Protein AF-A0A699WYX4-F1 (afdb_monomer_lite)

Secondary structure (DSSP, 8-state):
-HHHHHHHHHHHHHHHHHHHHHHHHHHHH-THHHHHHHHHHHHHHHHHHHT--SHHHHHHHHHHHHHHHHHHHHHHHHHHHHHS-GGG---

Foldseek 3Di:
DVLVVLLVVLLQVLLVVLLVVLVVCCVPPDQPVLLVVLVVLLVVLVVQCVPDPDSVSNSVSSSSNSSSVSNCVNSVVVVVCVVDDPVPPDD

Sequence (91 aa):
SSEQELVTSLTSGGALVGAVVAGLIADKHGRKMPIWLACVVFVIGTVLQTAAYHLPQFAVGRFVVGLGVGSAAMVVPLYISELAPAKYRGR

Radius of gyration: 15.17 Å; chains: 1; bounding box: 40×21×45 Å

pLDDT: mean 78.1, std 9.27, range [47.72, 90.0]

Organism: Tanacetum cinerariifolium (NCBI:txid118510)

InterPro domains:
  IPR005828 Major facilitator, sugar transporter-like [PF00083] (3-91)
  IPR005829 Sugar transporter, conserved site [PS00217] (64-89)
  IPR020846 Major facilitator superfamily domain [PS50850] (1-91)
  IPR036259 MFS transporter superfamily [G3DSA:1.20.1250.20] (1-91)
  IPR036259 MFS transporter superfamily [SSF103473] (4-91)
  IPR050814 Myo-inositol Transporter [PTHR48020] (2-91)

Structure (mmCIF, N/CA/C/O backbone):
data_AF-A0A699WYX4-F1
#
_entry.id   AF-A0A699WYX4-F1
#
loop_
_atom_site.group_PDB
_atom_site.id
_atom_site.type_symbol
_atom_site.label_atom_id
_atom_site.label_alt_id
_atom_site.label_comp_id
_atom_site.label_asym_id
_atom_site.label_entity_id
_atom_site.label_seq_id
_atom_site.pdbx_PDB_ins_code
_atom_site.Cartn_x
_atom_site.Cartn_y
_atom_site.Cartn_z
_atom_site.occupancy
_atom_site.B_iso_or_equiv
_atom_site.auth_seq_id
_atom_site.auth_comp_id
_atom_site.auth_asym_id
_atom_site.auth_atom_id
_atom_site.pdbx_PDB_model_num
ATOM 1 N N . SER A 1 1 ? 22.608 -5.263 -7.210 1.00 61.12 1 SER A N 1
ATOM 2 C CA . SER A 1 1 ? 22.148 -4.609 -5.968 1.00 61.12 1 SER A CA 1
ATOM 3 C C . SER A 1 1 ? 21.273 -3.400 -6.269 1.00 61.12 1 SER A C 1
ATOM 5 O O . SER A 1 1 ? 20.103 -3.419 -5.915 1.00 61.12 1 SER A O 1
ATOM 7 N N . SER A 1 2 ? 21.760 -2.413 -7.032 1.00 74.44 2 SER A N 1
ATOM 8 C CA . SER A 1 2 ? 21.062 -1.131 -7.250 1.00 74.44 2 SER A CA 1
ATOM 9 C C . SER A 1 2 ? 19.657 -1.223 -7.870 1.00 74.44 2 SER A C 1
ATOM 11 O O . SER A 1 2 ? 18.770 -0.469 -7.486 1.00 74.44 2 SER A O 1
ATOM 13 N N . GLU A 1 3 ? 19.402 -2.156 -8.792 1.00 76.06 3 GLU A N 1
ATOM 14 C CA . GLU A 1 3 ? 18.076 -2.285 -9.427 1.00 76.06 3 GLU A CA 1
ATOM 15 C C . GLU A 1 3 ? 16.998 -2.795 -8.456 1.00 76.06 3 GLU A C 1
ATOM 17 O O . GLU A 1 3 ? 15.861 -2.328 -8.477 1.00 76.06 3 GLU A O 1
ATOM 22 N N . GLN A 1 4 ? 17.355 -3.711 -7.553 1.00 77.56 4 GLN A N 1
ATOM 23 C CA . GLN A 1 4 ? 16.438 -4.221 -6.528 1.00 77.56 4 GLN A CA 1
ATOM 24 C C . GLN A 1 4 ? 16.139 -3.156 -5.468 1.00 77.56 4 GLN A C 1
ATOM 26 O O . GLN A 1 4 ? 15.006 -3.052 -4.994 1.00 77.56 4 GLN A O 1
ATOM 31 N N . GLU A 1 5 ? 17.133 -2.333 -5.132 1.00 82.94 5 GLU A N 1
ATOM 32 C CA . GLU A 1 5 ? 16.988 -1.196 -4.219 1.00 82.94 5 GLU A CA 1
ATOM 33 C C . GLU A 1 5 ? 16.052 -0.129 -4.801 1.00 82.94 5 GLU A C 1
ATOM 35 O O . GLU A 1 5 ? 15.142 0.323 -4.107 1.00 82.94 5 GLU A O 1
ATOM 40 N N . LEU A 1 6 ? 16.193 0.203 -6.092 1.00 83.00 6 LEU A N 1
ATOM 41 C CA . LEU A 1 6 ? 15.290 1.126 -6.792 1.00 83.00 6 LEU A CA 1
ATOM 42 C C . LEU A 1 6 ? 13.842 0.625 -6.780 1.00 83.00 6 LEU A C 1
ATOM 44 O O . LEU A 1 6 ? 12.922 1.368 -6.437 1.00 83.00 6 LEU A O 1
ATOM 48 N N . VAL A 1 7 ? 13.633 -0.653 -7.097 1.00 82.50 7 VAL A N 1
ATOM 49 C CA . VAL A 1 7 ? 12.301 -1.275 -7.094 1.00 82.50 7 VAL A CA 1
ATOM 50 C C . VAL A 1 7 ? 11.693 -1.287 -5.685 1.00 82.50 7 VAL A C 1
ATOM 52 O O . VAL A 1 7 ? 10.496 -1.037 -5.516 1.00 82.50 7 VAL A O 1
ATOM 55 N N . THR A 1 8 ? 12.503 -1.540 -4.659 1.00 82.94 8 THR A N 1
ATOM 56 C CA . THR A 1 8 ? 12.051 -1.553 -3.260 1.00 82.94 8 THR A CA 1
ATOM 57 C C . THR A 1 8 ? 11.719 -0.145 -2.767 1.00 82.94 8 THR A C 1
ATOM 59 O O . THR A 1 8 ? 10.679 0.048 -2.141 1.00 82.94 8 THR A O 1
ATOM 62 N N . SER A 1 9 ? 12.529 0.856 -3.122 1.00 86.25 9 SER A N 1
ATOM 63 C CA . SER A 1 9 ? 12.264 2.269 -2.828 1.00 86.25 9 SER A CA 1
ATOM 64 C C . SER A 1 9 ? 10.953 2.743 -3.462 1.00 86.25 9 SER A C 1
ATOM 66 O O . SER A 1 9 ? 10.119 3.330 -2.770 1.00 86.25 9 SER A O 1
ATOM 68 N N . LEU A 1 10 ? 10.705 2.392 -4.734 1.00 85.50 10 LEU A N 1
ATOM 69 C CA . LEU A 1 10 ? 9.415 2.653 -5.383 1.00 85.50 10 LEU A CA 1
ATOM 70 C C . LEU A 1 10 ? 8.264 1.962 -4.650 1.00 85.50 10 LEU A C 1
ATOM 72 O O . LEU A 1 10 ? 7.224 2.575 -4.440 1.00 85.50 10 LEU A O 1
ATOM 76 N N . THR A 1 11 ? 8.437 0.705 -4.243 1.00 86.12 11 THR A N 1
ATOM 77 C CA . THR A 1 11 ? 7.389 -0.037 -3.522 1.00 86.12 11 THR A CA 1
ATOM 78 C C . THR A 1 11 ? 7.036 0.653 -2.203 1.00 86.12 11 THR A C 1
ATOM 80 O O . THR A 1 11 ? 5.858 0.857 -1.919 1.00 86.12 11 THR A O 1
ATOM 83 N N . SER A 1 12 ? 8.039 1.071 -1.426 1.00 84.38 12 SER A N 1
ATOM 84 C CA . SER A 1 12 ? 7.844 1.810 -0.173 1.00 84.38 12 SER A CA 1
ATOM 85 C C . SER A 1 12 ? 7.204 3.181 -0.400 1.00 84.38 12 SER A C 1
ATOM 87 O O . SER A 1 12 ? 6.299 3.564 0.339 1.00 84.38 12 SER A O 1
ATOM 89 N N . GLY A 1 13 ? 7.611 3.903 -1.450 1.00 88.44 13 GLY A N 1
ATOM 90 C CA . GLY A 1 13 ? 6.976 5.160 -1.851 1.00 88.44 13 GLY A CA 1
ATOM 91 C C . GLY A 1 13 ? 5.505 4.970 -2.232 1.00 88.44 13 GLY A C 1
ATOM 92 O O . GLY A 1 13 ? 4.641 5.706 -1.759 1.00 88.44 13 GLY A O 1
ATOM 93 N N . GLY A 1 14 ? 5.203 3.931 -3.015 1.00 85.50 14 GLY A N 1
ATOM 94 C CA . GLY A 1 14 ? 3.838 3.539 -3.359 1.00 85.50 14 GLY A CA 1
ATOM 95 C C . GLY A 1 14 ? 3.025 3.154 -2.125 1.00 85.50 14 GLY A C 1
ATOM 96 O O . GLY A 1 14 ? 1.890 3.585 -1.982 1.00 85.50 14 GLY A O 1
ATOM 97 N N . ALA A 1 15 ? 3.608 2.425 -1.175 1.00 85.75 15 ALA A N 1
ATOM 98 C CA . ALA A 1 15 ? 2.932 2.069 0.070 1.00 85.75 15 ALA A CA 1
ATOM 99 C C . ALA A 1 15 ? 2.582 3.291 0.929 1.00 85.75 15 ALA A C 1
ATOM 101 O O . ALA A 1 15 ? 1.464 3.371 1.437 1.00 85.75 15 ALA A O 1
ATOM 102 N N . LEU A 1 16 ? 3.486 4.270 1.042 1.00 86.25 16 LEU A N 1
ATOM 103 C CA . LEU A 1 16 ? 3.220 5.517 1.765 1.00 86.25 16 LEU A CA 1
ATOM 104 C C . LEU A 1 16 ? 2.075 6.306 1.127 1.00 86.25 16 LEU A C 1
ATOM 106 O O . LEU A 1 16 ? 1.127 6.687 1.812 1.00 86.25 16 LEU A O 1
ATOM 110 N N . VAL A 1 17 ? 2.128 6.507 -0.191 1.00 87.25 17 VAL A N 1
ATOM 111 C CA . VAL A 1 17 ? 1.069 7.222 -0.918 1.00 87.25 17 VAL A CA 1
ATOM 112 C C . VAL A 1 17 ? -0.258 6.467 -0.810 1.00 87.25 17 VAL A C 1
ATOM 114 O O . VAL A 1 17 ? -1.297 7.073 -0.554 1.00 87.25 17 VAL A O 1
ATOM 117 N N . GLY A 1 18 ? -0.224 5.140 -0.931 1.00 82.88 18 GLY A N 1
ATOM 118 C CA . GLY A 1 18 ? -1.399 4.277 -0.843 1.00 82.88 18 GLY A CA 1
ATOM 119 C C . GLY A 1 18 ? -2.054 4.327 0.529 1.00 82.88 18 GLY A C 1
ATOM 120 O O . GLY A 1 18 ? -3.275 4.416 0.617 1.00 82.88 18 GLY A O 1
ATOM 121 N N . ALA A 1 19 ? -1.254 4.342 1.597 1.00 81.88 19 ALA A N 1
ATOM 122 C CA . ALA A 1 19 ? -1.743 4.472 2.964 1.00 81.88 19 ALA A CA 1
ATOM 123 C C . ALA A 1 19 ? -2.408 5.836 3.214 1.00 81.88 19 ALA A C 1
ATOM 125 O O . ALA A 1 19 ? -3.487 5.889 3.804 1.00 81.88 19 ALA A O 1
ATOM 126 N N . VAL A 1 20 ? -1.817 6.933 2.723 1.00 83.81 20 VAL A N 1
ATOM 127 C CA . VAL A 1 20 ? -2.386 8.288 2.868 1.00 83.81 20 VAL A CA 1
ATOM 128 C C . VAL A 1 20 ? -3.705 8.414 2.105 1.00 83.81 20 VAL A C 1
ATOM 130 O O . VAL A 1 20 ? -4.707 8.864 2.661 1.00 83.81 20 VAL A O 1
ATOM 133 N N . VAL A 1 21 ? -3.731 7.979 0.842 1.00 80.75 21 VAL A N 1
ATOM 134 C CA . VAL A 1 21 ? -4.936 8.020 0.001 1.00 80.75 21 VAL A CA 1
ATOM 135 C C . VAL A 1 21 ? -6.045 7.152 0.598 1.00 80.75 21 VAL A C 1
ATOM 137 O O . VAL A 1 21 ? -7.204 7.563 0.624 1.00 80.75 21 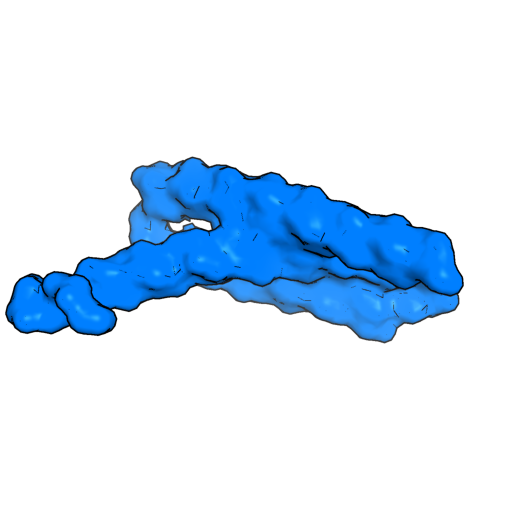VAL A O 1
ATOM 140 N N . ALA A 1 22 ? -5.703 5.986 1.143 1.00 76.19 22 ALA A N 1
ATOM 141 C CA . ALA A 1 22 ? -6.668 5.110 1.794 1.00 76.19 22 ALA A CA 1
ATOM 142 C C . ALA A 1 22 ? -7.237 5.684 3.085 1.00 76.19 22 ALA A C 1
ATOM 144 O O . ALA A 1 22 ? -8.433 5.533 3.305 1.00 76.19 22 ALA A O 1
ATOM 145 N N . GLY A 1 23 ? -6.425 6.365 3.899 1.00 73.31 23 GLY A N 1
ATOM 146 C CA . GLY A 1 23 ? -6.911 7.071 5.085 1.00 73.31 23 GLY A CA 1
ATOM 147 C C . GLY A 1 23 ? -7.964 8.121 4.720 1.00 73.31 23 GLY A C 1
ATOM 148 O O . GLY A 1 23 ? -9.064 8.114 5.265 1.00 73.31 23 GLY A O 1
ATOM 149 N N . LEU A 1 24 ? -7.683 8.943 3.702 1.00 74.50 24 LEU A N 1
ATOM 150 C CA . LEU A 1 24 ? -8.618 9.968 3.220 1.00 74.50 24 LEU A CA 1
ATOM 151 C C . LEU A 1 24 ? -9.914 9.375 2.644 1.00 74.50 24 LEU A C 1
ATOM 153 O O . LEU A 1 24 ? -10.999 9.920 2.850 1.00 74.50 24 LEU A O 1
ATOM 157 N N . ILE A 1 25 ? -9.820 8.267 1.903 1.00 69.88 25 ILE A N 1
ATOM 158 C CA . ILE A 1 25 ? -10.994 7.596 1.325 1.00 69.88 25 ILE A CA 1
ATOM 159 C C . ILE A 1 25 ? -11.804 6.880 2.414 1.00 69.88 25 ILE A C 1
ATOM 161 O O . ILE A 1 25 ? -13.037 6.913 2.368 1.00 69.88 25 ILE A O 1
ATOM 165 N N . ALA A 1 26 ? -11.140 6.272 3.400 1.00 69.31 26 ALA A N 1
ATOM 166 C CA . ALA A 1 26 ? -11.784 5.573 4.507 1.00 69.31 26 ALA A CA 1
ATOM 167 C C . ALA A 1 26 ? -12.596 6.520 5.398 1.00 69.31 26 ALA A C 1
ATOM 169 O O . ALA A 1 26 ? -13.710 6.164 5.784 1.00 69.31 26 ALA A O 1
ATOM 170 N N . ASP A 1 27 ? -12.095 7.734 5.642 1.00 72.25 27 ASP A N 1
ATOM 171 C CA . ASP A 1 27 ? -12.836 8.761 6.382 1.00 72.25 27 ASP A CA 1
ATOM 172 C C . ASP A 1 27 ? -14.038 9.307 5.595 1.00 72.25 27 ASP A C 1
ATOM 174 O O . ASP A 1 27 ? -15.052 9.675 6.188 1.00 72.25 27 ASP A O 1
ATOM 178 N N . LYS A 1 28 ? -13.969 9.345 4.255 1.00 66.62 28 LYS A N 1
ATOM 179 C CA . LYS A 1 28 ? -14.982 10.026 3.428 1.00 66.62 28 LYS A CA 1
ATOM 180 C C . LYS A 1 28 ? -16.103 9.126 2.890 1.00 66.62 28 LYS A C 1
ATOM 182 O O . LYS A 1 28 ? -17.201 9.627 2.671 1.00 66.62 28 LYS A O 1
ATOM 187 N N . HIS A 1 29 ? -15.853 7.839 2.623 1.00 61.03 29 HIS A N 1
ATOM 188 C CA . HIS A 1 29 ? -16.792 6.956 1.894 1.00 61.03 29 HIS A CA 1
ATOM 189 C C . HIS A 1 29 ? -17.372 5.781 2.711 1.00 61.03 29 HIS A C 1
ATOM 191 O O . HIS A 1 29 ? -18.072 4.931 2.157 1.00 61.03 29 HIS A O 1
ATOM 197 N N . GLY A 1 30 ? -17.134 5.736 4.027 1.00 60.94 30 GLY A N 1
ATOM 198 C CA .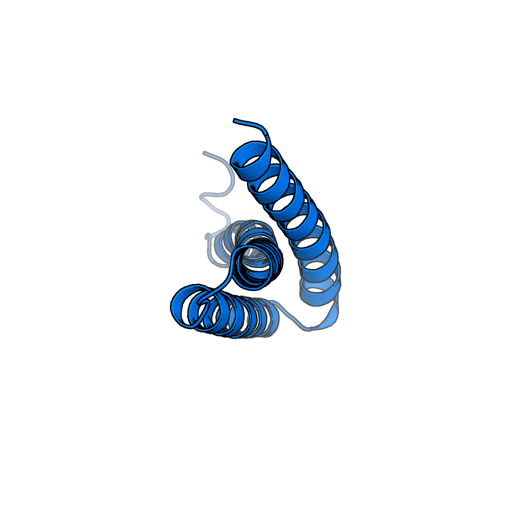 GLY A 1 30 ? -17.613 4.658 4.901 1.00 60.94 30 GLY A CA 1
ATOM 199 C C . GLY A 1 30 ? -16.779 3.374 4.790 1.00 60.94 30 GLY A C 1
ATOM 200 O O . GLY A 1 30 ? -16.092 3.141 3.804 1.00 60.94 30 GLY A O 1
ATOM 201 N N . ARG A 1 31 ? -16.818 2.517 5.819 1.00 61.72 31 ARG A N 1
ATOM 202 C CA . ARG A 1 31 ? -15.786 1.485 6.060 1.00 61.72 31 ARG A CA 1
ATOM 203 C C . ARG A 1 31 ? -15.712 0.305 5.072 1.00 61.72 31 ARG A C 1
ATOM 205 O O . ARG A 1 31 ? -14.650 -0.297 4.953 1.00 61.72 31 ARG A O 1
ATOM 212 N N . LYS A 1 32 ? -16.774 -0.026 4.320 1.00 65.88 32 LYS A N 1
ATOM 213 C CA . LYS A 1 32 ? -16.765 -1.167 3.365 1.00 65.88 32 LYS A CA 1
ATOM 214 C C . LYS A 1 32 ? -16.176 -0.846 1.985 1.00 65.88 32 LYS A C 1
ATOM 216 O O . LYS A 1 32 ? -15.518 -1.697 1.391 1.00 65.88 32 LYS A O 1
ATOM 221 N N . MET A 1 33 ? -16.404 0.362 1.475 1.00 69.81 33 MET A N 1
ATOM 222 C CA . MET A 1 33 ? -15.921 0.797 0.159 1.00 69.81 33 MET A CA 1
ATOM 223 C C . MET A 1 33 ? -14.387 0.837 0.014 1.00 69.81 33 MET A C 1
ATOM 225 O O . MET A 1 33 ? -13.899 0.374 -1.018 1.00 69.81 33 MET A O 1
ATOM 229 N N . PRO A 1 34 ? -13.595 1.312 1.000 1.00 73.69 34 PRO A N 1
ATOM 230 C CA . PRO A 1 34 ? -12.141 1.370 0.866 1.00 73.69 34 PRO A CA 1
ATOM 231 C C . PRO A 1 34 ? -11.500 -0.021 0.794 1.00 73.69 34 PRO A C 1
ATOM 233 O O . PRO A 1 34 ? -10.498 -0.175 0.104 1.00 73.69 34 PRO A O 1
ATOM 236 N N . ILE A 1 35 ? -12.091 -1.045 1.428 1.00 76.94 35 ILE A N 1
ATOM 237 C CA . ILE A 1 35 ? -11.602 -2.434 1.348 1.00 76.94 35 ILE A CA 1
ATOM 238 C C . ILE A 1 35 ? -11.734 -2.959 -0.084 1.00 76.94 35 ILE A C 1
ATOM 240 O O . ILE A 1 35 ? -10.785 -3.509 -0.639 1.00 76.94 35 ILE A O 1
ATOM 244 N N . TRP A 1 36 ? -12.899 -2.749 -0.701 1.00 78.81 36 TRP A N 1
ATOM 245 C CA . TRP A 1 36 ? -13.140 -3.153 -2.085 1.00 78.81 36 TRP A CA 1
ATOM 246 C C . TRP A 1 36 ? -12.210 -2.431 -3.060 1.00 78.81 36 TRP A C 1
ATOM 248 O O . TRP A 1 36 ? -11.615 -3.069 -3.926 1.00 78.81 36 TRP A O 1
ATOM 258 N N . LEU A 1 37 ? -12.031 -1.120 -2.885 1.00 79.31 37 LEU A N 1
ATOM 259 C CA . LEU A 1 37 ? -11.106 -0.323 -3.691 1.00 79.31 37 LEU A CA 1
ATOM 260 C C . LEU A 1 37 ? -9.656 -0.804 -3.546 1.00 79.31 37 LEU A C 1
ATOM 262 O O . LEU A 1 37 ? -8.976 -0.981 -4.555 1.00 79.31 37 LEU A O 1
ATOM 266 N N . ALA A 1 38 ? -9.203 -1.081 -2.320 1.00 81.69 38 ALA A N 1
ATOM 267 C CA . ALA A 1 38 ? -7.866 -1.611 -2.058 1.00 81.69 38 ALA A CA 1
ATOM 268 C C . ALA A 1 38 ? -7.653 -2.973 -2.737 1.00 81.69 38 ALA A C 1
ATOM 270 O O . ALA A 1 38 ? -6.631 -3.176 -3.394 1.00 81.69 38 ALA A O 1
ATOM 271 N N . CYS A 1 39 ? -8.637 -3.879 -2.663 1.00 82.25 39 CYS A N 1
ATOM 272 C CA . CYS A 1 39 ? -8.592 -5.159 -3.372 1.00 82.25 39 CYS A CA 1
ATOM 273 C C . CYS A 1 39 ? -8.494 -4.980 -4.891 1.00 82.25 39 CYS A C 1
ATOM 275 O O . CYS A 1 39 ? -7.664 -5.630 -5.520 1.00 82.25 39 CYS A O 1
ATOM 277 N N . VAL A 1 40 ? -9.295 -4.092 -5.487 1.00 84.88 40 VAL A N 1
ATOM 278 C CA . VAL A 1 40 ? -9.264 -3.838 -6.938 1.00 84.88 40 VAL A CA 1
ATOM 279 C C . VAL A 1 40 ? -7.903 -3.290 -7.370 1.00 84.88 40 VAL A C 1
ATOM 281 O O . VAL A 1 40 ? -7.310 -3.806 -8.315 1.00 84.88 40 VAL A O 1
ATOM 284 N N . VAL A 1 41 ? -7.365 -2.297 -6.657 1.00 85.25 41 VAL A N 1
ATOM 285 C CA . VAL A 1 41 ? -6.041 -1.720 -6.951 1.00 85.25 41 VAL A CA 1
ATOM 286 C C . VAL A 1 41 ? -4.937 -2.768 -6.798 1.00 85.25 41 VAL A C 1
ATOM 288 O O . VAL A 1 41 ? -4.037 -2.836 -7.635 1.00 85.25 41 VAL A O 1
ATOM 291 N N . PHE A 1 42 ? -5.026 -3.623 -5.777 1.00 84.81 42 PHE A N 1
ATOM 292 C CA . PHE A 1 42 ? -4.069 -4.705 -5.565 1.00 84.81 42 PHE A CA 1
ATOM 293 C C . PHE A 1 42 ? -4.103 -5.736 -6.699 1.00 84.81 42 PHE A C 1
ATOM 295 O O . PHE A 1 42 ? -3.047 -6.089 -7.217 1.00 84.81 42 PHE A O 1
ATOM 302 N N . VAL A 1 43 ? -5.293 -6.165 -7.135 1.00 87.94 43 VAL A N 1
ATOM 303 C CA . VAL A 1 43 ? -5.459 -7.097 -8.266 1.00 87.94 43 VAL A CA 1
ATOM 304 C C . VAL A 1 43 ? -4.913 -6.497 -9.561 1.00 87.94 43 VAL A C 1
ATOM 306 O O . VAL A 1 43 ? -4.202 -7.169 -10.301 1.00 87.94 43 VAL A O 1
ATOM 309 N N . ILE A 1 44 ? -5.185 -5.219 -9.834 1.00 88.06 44 ILE A N 1
ATOM 310 C CA . ILE A 1 44 ? -4.643 -4.541 -11.021 1.00 88.06 44 ILE A CA 1
ATOM 311 C C . ILE A 1 44 ? -3.110 -4.497 -10.959 1.00 88.06 44 ILE A C 1
ATOM 313 O O . ILE A 1 44 ? -2.439 -4.802 -11.946 1.00 88.06 44 ILE A O 1
ATOM 317 N N . GLY A 1 45 ? -2.547 -4.164 -9.795 1.00 85.38 45 GLY A N 1
ATOM 318 C CA . GLY A 1 45 ? -1.103 -4.134 -9.588 1.00 85.38 45 GLY A CA 1
ATOM 319 C C . GLY A 1 45 ? -0.444 -5.499 -9.788 1.00 85.38 45 GLY A C 1
ATOM 320 O O . GLY A 1 45 ? 0.589 -5.584 -10.455 1.00 85.38 45 GLY A O 1
ATOM 321 N N . THR A 1 46 ? -1.029 -6.572 -9.247 1.00 86.50 46 THR A N 1
ATOM 322 C CA . THR A 1 46 ? -0.474 -7.925 -9.391 1.00 86.50 46 THR A CA 1
ATOM 323 C C . THR A 1 46 ? -0.573 -8.420 -10.825 1.00 86.50 46 THR A C 1
ATOM 325 O O . THR A 1 46 ? 0.411 -8.950 -11.328 1.00 86.50 46 THR A O 1
ATOM 328 N N . VAL A 1 47 ? -1.680 -8.166 -11.528 1.00 90.00 47 VAL A N 1
ATOM 329 C CA . VAL A 1 47 ? -1.818 -8.511 -12.953 1.00 90.00 47 VAL A CA 1
ATOM 330 C C . VAL A 1 47 ? -0.770 -7.789 -13.803 1.00 90.00 47 VAL A C 1
ATOM 332 O O . VAL A 1 47 ? -0.102 -8.428 -14.616 1.00 90.00 47 VAL A O 1
ATOM 335 N N . LEU A 1 48 ? -0.560 -6.486 -13.583 1.00 85.56 48 LEU A N 1
ATOM 336 C CA . LEU A 1 48 ? 0.487 -5.718 -14.272 1.00 85.56 48 LEU A CA 1
ATOM 337 C C . LEU A 1 48 ? 1.891 -6.253 -13.975 1.00 85.56 48 LEU A C 1
ATOM 339 O O . LEU A 1 48 ? 2.752 -6.254 -14.850 1.00 85.56 48 LEU A O 1
ATOM 343 N N . GLN A 1 49 ? 2.121 -6.723 -12.750 1.00 84.31 49 GLN A N 1
ATOM 344 C CA . GLN A 1 49 ? 3.392 -7.312 -12.353 1.00 84.31 49 GLN A CA 1
ATOM 345 C C . GLN A 1 49 ? 3.619 -8.695 -12.974 1.00 84.31 49 GLN A C 1
ATOM 347 O O . GLN A 1 49 ? 4.738 -8.993 -13.384 1.00 84.31 49 GLN A O 1
ATOM 352 N N . THR A 1 50 ? 2.580 -9.527 -13.069 1.00 86.38 50 THR A N 1
ATOM 353 C CA . THR A 1 50 ? 2.648 -10.860 -13.687 1.00 86.38 50 THR A CA 1
ATOM 354 C C . THR A 1 50 ? 2.806 -10.780 -15.204 1.00 86.38 50 THR A C 1
ATOM 356 O O . THR A 1 50 ? 3.494 -11.611 -15.786 1.00 86.38 50 THR A O 1
ATOM 359 N N . ALA A 1 51 ? 2.218 -9.768 -15.845 1.00 87.19 51 ALA A N 1
ATOM 360 C CA . ALA A 1 51 ? 2.334 -9.533 -17.283 1.00 87.19 51 ALA A CA 1
ATOM 361 C C . ALA A 1 51 ? 3.590 -8.729 -17.686 1.00 87.19 51 ALA A C 1
ATOM 363 O O . ALA A 1 51 ? 3.726 -8.344 -18.848 1.00 87.19 51 ALA A O 1
ATOM 364 N N . ALA A 1 52 ? 4.497 -8.426 -16.750 1.00 83.75 52 ALA A N 1
ATOM 365 C CA . ALA A 1 52 ? 5.675 -7.612 -17.031 1.00 83.75 52 ALA A CA 1
ATOM 366 C C . ALA A 1 52 ? 6.794 -8.435 -17.694 1.00 83.75 52 ALA A C 1
ATOM 368 O O . ALA A 1 52 ? 7.318 -9.377 -17.103 1.00 83.75 52 ALA A O 1
ATOM 369 N N . TYR A 1 53 ? 7.219 -8.011 -18.888 1.00 79.25 53 TYR A N 1
ATOM 370 C CA . TYR A 1 53 ? 8.348 -8.604 -19.625 1.00 79.25 53 TYR A CA 1
ATOM 371 C C . TYR A 1 53 ? 9.634 -7.766 -19.534 1.00 79.25 53 TYR A C 1
ATOM 373 O O . TYR A 1 53 ? 10.711 -8.226 -19.908 1.00 79.25 53 TYR A O 1
ATOM 381 N N . HIS A 1 54 ? 9.535 -6.541 -19.009 1.00 81.25 54 HIS A N 1
ATOM 382 C CA . HIS A 1 54 ? 10.647 -5.602 -18.872 1.00 81.25 54 HIS A CA 1
ATOM 383 C C . HIS A 1 54 ? 10.769 -5.081 -17.432 1.00 81.25 54 HIS A C 1
ATOM 385 O O . HIS A 1 54 ? 9.763 -4.825 -16.765 1.00 81.25 54 HIS A O 1
ATOM 391 N N . LEU A 1 55 ? 12.005 -4.842 -16.974 1.00 79.12 55 LEU A N 1
ATOM 392 C CA . LEU A 1 55 ? 12.311 -4.259 -15.657 1.00 79.12 55 LEU A CA 1
ATOM 393 C C . LEU A 1 55 ? 11.487 -3.002 -15.299 1.00 79.12 55 LEU A C 1
ATOM 395 O O . LEU A 1 55 ? 10.936 -2.961 -14.197 1.00 79.12 55 LEU A O 1
ATOM 399 N N . PRO A 1 56 ? 11.344 -1.989 -16.182 1.00 79.44 56 PRO A N 1
ATOM 400 C CA . PRO A 1 56 ? 10.552 -0.800 -15.865 1.00 79.44 56 PRO A CA 1
ATOM 401 C C . PRO A 1 56 ? 9.062 -1.108 -15.671 1.00 79.44 56 PRO A C 1
ATOM 403 O O . PRO A 1 56 ? 8.444 -0.559 -14.763 1.00 79.44 56 PRO A O 1
ATOM 406 N N . GLN A 1 57 ? 8.483 -2.024 -16.455 1.00 80.44 57 GLN A N 1
ATOM 407 C CA . GLN A 1 57 ? 7.091 -2.450 -16.257 1.00 80.44 57 GLN A CA 1
ATOM 408 C C . GLN A 1 57 ? 6.913 -3.168 -14.917 1.00 80.44 57 GLN A C 1
ATOM 410 O O . GLN A 1 57 ? 5.940 -2.922 -14.204 1.00 80.44 57 GLN A O 1
ATOM 415 N N . PHE A 1 58 ? 7.885 -3.996 -14.530 1.00 83.44 58 PHE A N 1
ATOM 416 C CA . PHE A 1 58 ? 7.875 -4.676 -13.239 1.00 83.44 58 PHE A CA 1
ATOM 417 C C . PHE A 1 58 ? 7.966 -3.688 -12.063 1.00 83.44 58 PHE A C 1
ATOM 419 O O . PHE A 1 58 ? 7.249 -3.841 -11.069 1.00 83.44 58 PHE A O 1
ATOM 426 N N . ALA A 1 59 ? 8.791 -2.642 -12.194 1.00 83.75 59 ALA A N 1
ATOM 427 C CA . ALA A 1 59 ? 8.930 -1.571 -11.207 1.00 83.75 59 ALA A CA 1
ATOM 428 C C . ALA A 1 59 ? 7.634 -0.756 -11.040 1.00 83.75 59 ALA A C 1
ATOM 430 O O . ALA A 1 59 ? 7.213 -0.494 -9.912 1.00 83.75 59 ALA A O 1
ATOM 431 N N . VAL A 1 60 ? 6.954 -0.422 -12.143 1.00 83.81 60 VAL A N 1
ATOM 432 C CA . VAL A 1 60 ? 5.642 0.247 -12.098 1.00 83.81 60 VAL A CA 1
ATOM 433 C C . VAL A 1 60 ? 4.593 -0.664 -11.457 1.00 83.81 60 VAL A C 1
ATOM 435 O O . VAL A 1 60 ? 3.858 -0.219 -10.57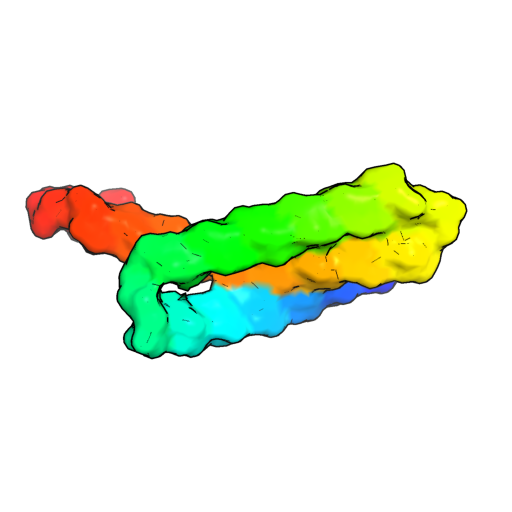8 1.00 83.81 60 VAL A O 1
ATOM 438 N N . GLY A 1 61 ? 4.571 -1.955 -11.804 1.00 84.88 61 GLY A N 1
ATOM 439 C CA . GLY A 1 61 ? 3.712 -2.938 -11.139 1.00 84.88 61 GLY A CA 1
ATOM 440 C C . GLY A 1 61 ? 3.947 -2.98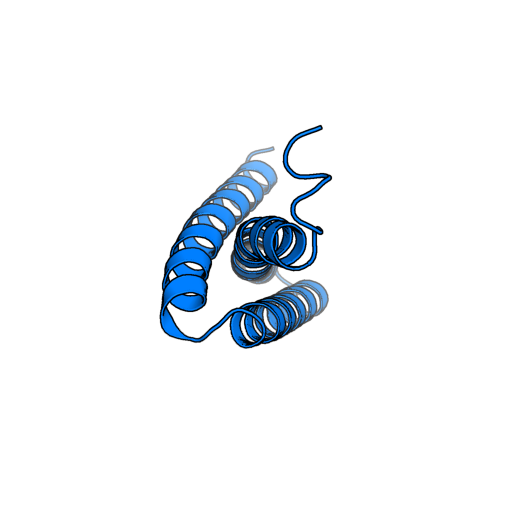3 -9.626 1.00 84.88 61 GLY A C 1
ATOM 441 O O . GLY A 1 61 ? 2.993 -3.003 -8.855 1.00 84.88 61 GLY A O 1
ATOM 442 N N . ARG A 1 62 ? 5.208 -2.897 -9.173 1.00 85.44 62 ARG A N 1
ATOM 443 C CA . ARG A 1 62 ? 5.555 -2.857 -7.741 1.00 85.44 62 ARG A CA 1
ATOM 444 C C . ARG A 1 62 ? 5.045 -1.597 -7.056 1.00 85.44 62 ARG A C 1
ATOM 44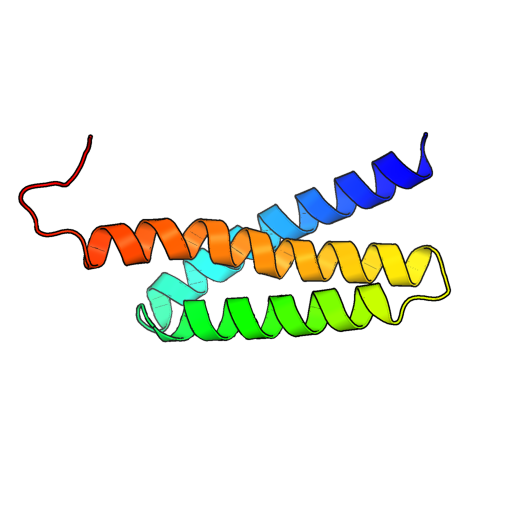6 O O . ARG A 1 62 ? 4.567 -1.688 -5.931 1.00 85.44 62 ARG A O 1
ATOM 453 N N . PHE A 1 63 ? 5.112 -0.451 -7.725 1.00 85.94 63 PHE A N 1
ATOM 454 C CA . PHE A 1 63 ? 4.555 0.794 -7.205 1.00 85.94 63 PHE A CA 1
ATOM 455 C C . PHE A 1 63 ? 3.035 0.688 -7.012 1.00 85.94 63 PHE A C 1
ATOM 457 O O . PHE A 1 63 ? 2.527 1.023 -5.945 1.00 85.94 63 PHE A O 1
ATOM 464 N N . VAL A 1 64 ? 2.316 0.139 -7.999 1.00 87.06 64 VAL A N 1
ATOM 465 C CA . VAL A 1 64 ? 0.852 -0.040 -7.938 1.00 87.06 64 VAL A CA 1
ATOM 466 C C . VAL A 1 64 ? 0.444 -1.077 -6.891 1.00 87.06 64 VAL A C 1
ATOM 468 O O . VAL A 1 64 ? -0.473 -0.835 -6.107 1.00 87.06 64 VAL A O 1
ATOM 471 N N . VAL A 1 65 ? 1.155 -2.204 -6.813 1.00 88.12 65 VAL A N 1
ATOM 472 C CA . VAL A 1 65 ? 0.978 -3.181 -5.727 1.00 88.12 65 VAL A CA 1
ATOM 473 C C . VAL A 1 65 ? 1.249 -2.527 -4.375 1.00 88.12 65 VAL A C 1
ATOM 475 O O . VAL A 1 65 ? 0.474 -2.729 -3.445 1.00 88.12 65 VAL A O 1
ATOM 478 N N . GLY A 1 66 ? 2.295 -1.702 -4.271 1.00 85.38 66 GLY A N 1
ATOM 479 C CA . GLY A 1 66 ? 2.608 -0.914 -3.081 1.00 85.38 66 GLY A CA 1
ATOM 480 C C . GLY A 1 66 ? 1.437 -0.031 -2.655 1.00 85.38 66 GLY A C 1
ATOM 481 O O . GLY A 1 66 ? 1.047 -0.079 -1.492 1.00 85.38 66 GLY A O 1
ATOM 482 N N . LEU A 1 67 ? 0.802 0.685 -3.591 1.00 86.00 67 LEU A N 1
ATOM 483 C CA . LEU A 1 67 ? -0.405 1.481 -3.323 1.00 86.00 67 LEU A CA 1
ATOM 484 C C . LEU A 1 67 ? -1.553 0.615 -2.759 1.00 86.00 67 LEU A C 1
ATOM 486 O O . LEU A 1 67 ? -2.201 0.987 -1.777 1.00 86.00 67 LEU A O 1
ATOM 490 N N . GLY A 1 68 ? -1.785 -0.563 -3.345 1.00 84.06 68 GLY A N 1
ATOM 491 C CA . GLY A 1 68 ? -2.794 -1.525 -2.884 1.00 84.06 68 GLY A CA 1
ATOM 492 C C . GLY A 1 68 ? -2.500 -2.103 -1.492 1.00 84.06 68 GLY A C 1
ATOM 493 O O . GLY A 1 68 ? -3.381 -2.159 -0.638 1.00 84.06 68 GLY A O 1
ATOM 494 N N . VAL A 1 69 ? -1.251 -2.479 -1.217 1.00 84.75 69 VAL A N 1
ATOM 495 C CA . VAL A 1 69 ? -0.841 -3.014 0.094 1.00 84.75 69 VAL A CA 1
ATOM 496 C C . VAL A 1 69 ? -0.876 -1.933 1.169 1.00 84.75 69 VAL A C 1
ATOM 498 O O . VAL A 1 69 ? -1.390 -2.177 2.257 1.00 84.75 69 VAL A O 1
ATOM 501 N N . GLY A 1 70 ? -0.370 -0.734 0.870 1.00 83.75 70 GLY A N 1
ATOM 502 C CA . GLY A 1 70 ? -0.381 0.398 1.798 1.00 83.75 70 GLY A CA 1
ATOM 503 C C . GLY A 1 70 ? -1.800 0.807 2.181 1.00 83.75 70 GLY A C 1
ATOM 504 O O . GLY A 1 70 ? -2.081 1.053 3.354 1.00 83.75 70 GLY A O 1
ATOM 505 N N . SER A 1 71 ? -2.721 0.792 1.213 1.00 83.19 71 SER A N 1
ATOM 506 C CA . SER A 1 71 ? -4.136 1.051 1.481 1.00 83.19 71 SER A CA 1
ATOM 507 C C . SER A 1 71 ? -4.781 -0.028 2.351 1.00 83.19 71 SER A C 1
ATOM 509 O O . SER A 1 71 ? -5.421 0.292 3.354 1.00 83.19 71 SER A O 1
ATOM 511 N N . ALA A 1 72 ? -4.555 -1.307 2.042 1.00 80.75 72 ALA A N 1
ATOM 512 C CA . ALA A 1 72 ? -5.051 -2.415 2.853 1.00 80.75 72 ALA A CA 1
ATOM 513 C C . ALA A 1 72 ? -4.500 -2.373 4.291 1.00 80.75 72 ALA A C 1
ATOM 515 O O . ALA A 1 72 ? -5.262 -2.542 5.240 1.00 80.75 72 ALA A O 1
ATOM 516 N N . ALA A 1 73 ? -3.210 -2.079 4.472 1.00 82.12 73 ALA A N 1
ATOM 517 C CA . ALA A 1 73 ? -2.566 -2.012 5.785 1.00 82.12 73 ALA A CA 1
ATOM 518 C C . ALA A 1 73 ? -3.168 -0.935 6.707 1.00 82.12 73 ALA A C 1
ATOM 520 O O . ALA A 1 73 ? -3.170 -1.109 7.922 1.00 82.12 73 ALA A O 1
ATOM 521 N N . MET A 1 74 ? -3.704 0.150 6.142 1.00 79.56 74 MET A N 1
ATOM 522 C CA . MET A 1 74 ? -4.378 1.220 6.889 1.00 79.56 74 MET A CA 1
ATOM 523 C C . MET A 1 74 ? -5.841 0.859 7.197 1.00 79.56 74 MET A C 1
ATOM 525 O O . MET A 1 74 ? -6.321 1.037 8.316 1.00 79.56 74 MET A O 1
ATOM 529 N N . VAL A 1 75 ? -6.550 0.285 6.220 1.00 76.81 75 VAL A N 1
ATOM 530 C CA . VAL A 1 75 ? -7.993 -0.001 6.311 1.00 76.81 75 VAL A CA 1
ATOM 531 C C . VAL A 1 75 ? -8.296 -1.240 7.162 1.00 76.81 75 VAL A C 1
ATOM 533 O O . VAL A 1 75 ? -9.283 -1.253 7.896 1.00 76.81 75 VAL A O 1
ATOM 536 N N . VAL A 1 76 ? -7.453 -2.274 7.110 1.00 78.00 76 VAL A N 1
ATOM 537 C CA . VAL A 1 76 ? -7.632 -3.530 7.859 1.00 78.00 76 VAL A CA 1
ATOM 538 C C . VAL A 1 76 ? -7.712 -3.318 9.380 1.00 78.00 76 VAL A C 1
ATOM 540 O O . VAL A 1 76 ? -8.710 -3.745 9.962 1.00 78.00 76 VAL A O 1
ATOM 543 N N . PRO A 1 77 ? -6.756 -2.651 10.061 1.00 77.06 77 PRO A N 1
ATOM 544 C CA . PRO A 1 77 ? -6.849 -2.434 11.506 1.00 77.06 77 PRO A CA 1
ATOM 545 C C . PRO A 1 77 ? -8.027 -1.528 11.889 1.00 77.06 77 PRO A C 1
ATOM 547 O O . PRO A 1 77 ? -8.632 -1.729 12.943 1.00 77.06 77 PRO A O 1
ATOM 550 N N . LEU A 1 78 ? -8.404 -0.572 11.030 1.00 75.44 78 LEU A N 1
ATOM 551 C CA . LEU A 1 78 ? -9.592 0.268 11.215 1.00 75.44 78 LEU A CA 1
ATOM 552 C C . LEU A 1 78 ? -10.883 -0.557 11.175 1.00 75.44 78 LEU A C 1
ATOM 554 O O . LEU A 1 78 ? -11.729 -0.410 12.056 1.00 75.44 78 LEU A O 1
ATOM 558 N N . TYR A 1 79 ? -11.009 -1.449 10.193 1.00 74.81 79 TYR A N 1
ATOM 559 C CA . TYR A 1 79 ? -12.150 -2.352 10.059 1.00 74.81 79 TYR A CA 1
ATOM 560 C C . TYR A 1 79 ? -12.214 -3.371 11.204 1.00 74.81 79 TYR A C 1
ATOM 562 O O . TYR A 1 79 ? -13.276 -3.606 11.776 1.00 74.81 79 TYR A O 1
ATOM 570 N N . ILE A 1 80 ? -11.071 -3.926 11.615 1.00 75.69 80 ILE A N 1
ATOM 571 C CA . ILE A 1 80 ? -10.988 -4.805 12.790 1.00 75.69 80 ILE A CA 1
ATOM 572 C C . ILE A 1 80 ? -11.415 -4.049 14.054 1.00 75.69 80 ILE A C 1
ATOM 574 O O . ILE A 1 80 ? -12.166 -4.586 14.862 1.00 75.69 80 ILE A O 1
ATOM 578 N N . SER A 1 81 ? -10.998 -2.790 14.210 1.00 74.44 81 SER A N 1
ATOM 579 C CA . SER A 1 81 ? -11.362 -1.945 15.357 1.00 74.44 81 SER A CA 1
ATOM 580 C C . SER A 1 81 ? -12.847 -1.585 15.413 1.00 74.44 81 SER A C 1
ATOM 582 O O . SER A 1 81 ? -13.327 -1.194 16.476 1.00 74.44 81 SER A O 1
ATOM 584 N N . GLU A 1 82 ? -13.557 -1.664 14.288 1.00 73.00 82 GLU A N 1
ATOM 585 C CA . GLU A 1 82 ? -15.014 -1.544 14.241 1.00 73.00 82 GLU A CA 1
ATOM 586 C C . GLU A 1 82 ? -15.743 -2.831 14.579 1.00 73.00 82 GLU A C 1
ATOM 588 O O . GLU A 1 82 ? -16.757 -2.795 15.270 1.00 73.00 82 GLU A O 1
ATOM 593 N N . LEU A 1 83 ? -15.264 -3.952 14.035 1.00 68.88 83 LEU A N 1
ATOM 594 C CA . LEU A 1 83 ? -15.879 -5.253 14.266 1.00 68.88 83 LEU A CA 1
ATOM 595 C C . LEU A 1 83 ? -15.640 -5.739 15.695 1.00 68.88 83 LEU A C 1
ATOM 597 O O . LEU A 1 83 ? -16.427 -6.525 16.221 1.00 68.88 83 LEU A O 1
ATOM 601 N N . ALA A 1 84 ? -14.539 -5.304 16.310 1.00 66.12 84 ALA A N 1
ATOM 602 C CA . ALA A 1 84 ? -14.179 -5.684 17.660 1.00 66.12 84 ALA A CA 1
ATOM 603 C C . ALA A 1 84 ? -15.252 -5.194 18.654 1.00 66.12 84 ALA A C 1
ATOM 605 O O . ALA A 1 84 ? -15.469 -3.984 18.784 1.00 66.12 84 ALA A O 1
ATOM 606 N N . PRO A 1 85 ? -15.893 -6.105 19.414 1.00 57.34 85 PRO A N 1
ATOM 607 C CA . PRO A 1 85 ? -16.778 -5.710 20.497 1.00 57.34 85 PRO A CA 1
ATOM 608 C C . PRO A 1 85 ? -15.993 -4.846 21.487 1.00 57.34 85 PRO A C 1
ATOM 610 O O . PRO A 1 85 ? -14.846 -5.165 21.809 1.00 57.34 85 PRO A O 1
ATOM 613 N N . ALA A 1 86 ? -16.621 -3.791 22.021 1.00 59.47 86 ALA A N 1
ATOM 614 C CA . ALA A 1 86 ? -15.989 -2.809 22.917 1.00 59.47 86 ALA A CA 1
ATOM 615 C C . ALA A 1 86 ? -15.197 -3.429 24.092 1.00 59.47 86 ALA A C 1
ATOM 617 O O . ALA A 1 86 ? -14.291 -2.802 24.630 1.00 59.47 86 ALA A O 1
ATOM 618 N N . LYS A 1 87 ? -15.504 -4.681 24.453 1.00 58.88 87 LYS A N 1
ATOM 619 C CA . LYS A 1 87 ? -14.867 -5.465 25.515 1.00 58.88 87 LYS A CA 1
ATOM 620 C C . LYS A 1 87 ? -13.422 -5.922 25.225 1.00 58.88 87 LYS A C 1
ATOM 622 O O . LYS A 1 87 ? -12.736 -6.298 26.168 1.00 58.88 87 LYS A O 1
ATOM 627 N N . TYR A 1 88 ? -12.951 -5.900 23.972 1.00 59.12 88 TYR A N 1
ATOM 628 C CA . TYR A 1 88 ? -11.630 -6.434 23.574 1.00 59.12 88 TYR A CA 1
ATOM 629 C C . TYR A 1 88 ? -10.701 -5.412 22.896 1.00 59.12 88 TYR A C 1
ATOM 631 O O . TYR A 1 88 ? -9.691 -5.790 22.305 1.00 59.12 88 TYR A O 1
ATOM 639 N N . ARG A 1 89 ? -11.011 -4.112 22.967 1.00 52.72 89 ARG A N 1
ATOM 640 C CA . ARG A 1 89 ? -10.148 -3.063 22.403 1.00 52.72 89 ARG A CA 1
ATOM 641 C C . ARG A 1 89 ? -8.846 -2.955 23.220 1.00 52.72 89 ARG A C 1
ATOM 643 O O . ARG A 1 89 ? -8.883 -2.472 24.345 1.00 52.72 89 ARG A O 1
ATOM 650 N N . GL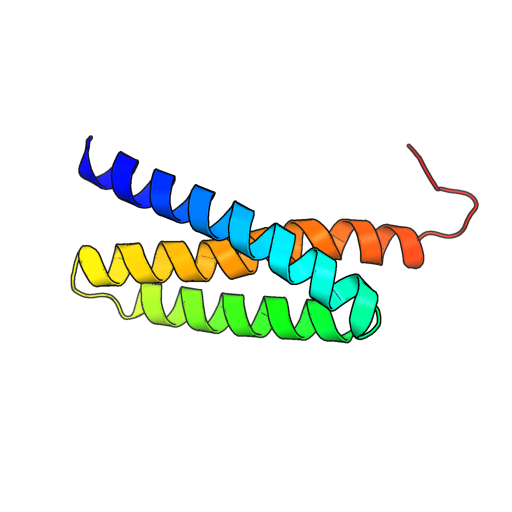Y A 1 90 ? -7.715 -3.384 22.647 1.00 60.78 90 GLY A N 1
ATOM 651 C CA . GLY A 1 90 ? -6.366 -3.113 23.173 1.00 60.78 90 GLY A CA 1
ATOM 652 C C . GLY A 1 90 ? -5.679 -4.247 23.948 1.00 60.78 90 GLY A C 1
ATOM 653 O O . GLY A 1 90 ? -5.254 -4.027 25.079 1.00 60.78 90 GLY A O 1
ATOM 654 N N . ARG A 1 91 ? -5.528 -5.436 23.353 1.00 47.72 91 ARG A N 1
ATOM 655 C CA . ARG A 1 91 ? -4.510 -6.409 23.788 1.00 47.72 91 ARG A CA 1
ATOM 656 C C . ARG A 1 91 ? -3.510 -6.651 22.675 1.00 47.72 91 ARG A C 1
ATOM 658 O O . ARG A 1 91 ? -3.975 -6.740 21.519 1.00 47.72 91 ARG A O 1
#